Protein AF-A0A928BX60-F1 (afdb_monomer_lite)

Radius of gyration: 21.42 Å; chains: 1; bounding box: 41×22×68 Å

Sequence (84 aa):
MTRETQNTIMVWSAVFMIVVGVALNIAGFIVPPTGEISDSVLWVLAQALIYAGSVFGVKSYIDGRVDDVKRKLIKRGGSNEEDK

Foldseek 3Di:
DDPVVVLVVLLVVLVVLLVVLVVLQVVQCVDPPHPDRPPVSVVSNVVSVVSSCVSVVVSVVVVVVVVVVVVVVVVVVVVVVVVD

Structure (mmCIF, N/CA/C/O backbone):
data_AF-A0A928BX60-F1
#
_entry.id   AF-A0A928BX60-F1
#
loop_
_atom_site.group_PDB
_atom_site.id
_atom_site.type_symbol
_atom_site.label_atom_id
_atom_site.label_alt_id
_atom_site.label_comp_id
_atom_site.label_asym_id
_atom_site.label_entity_id
_atom_site.label_seq_id
_atom_site.pdbx_PDB_ins_code
_atom_site.Cartn_x
_atom_site.Cartn_y
_atom_site.Cartn_z
_atom_site.occupancy
_atom_site.B_iso_or_equiv
_atom_site.auth_seq_id
_atom_site.auth_comp_id
_atom_site.auth_asym_id
_atom_site.auth_atom_id
_atom_site.pdbx_PDB_model_num
ATOM 1 N N . MET A 1 1 ? 17.054 -12.796 -8.042 1.00 47.00 1 MET A N 1
ATOM 2 C CA . MET A 1 1 ? 15.617 -12.582 -7.760 1.00 47.00 1 MET A CA 1
ATOM 3 C C . MET A 1 1 ? 15.043 -11.744 -8.896 1.00 47.00 1 MET A C 1
ATOM 5 O O . MET A 1 1 ? 15.563 -10.666 -9.150 1.00 47.00 1 MET A O 1
ATOM 9 N N . THR A 1 2 ? 14.097 -12.276 -9.669 1.00 51.81 2 THR A N 1
ATOM 10 C CA . THR A 1 2 ? 13.567 -11.644 -10.893 1.00 51.81 2 THR A CA 1
ATOM 11 C C . THR A 1 2 ? 12.713 -10.414 -10.558 1.00 51.81 2 THR A C 1
ATOM 13 O O . THR A 1 2 ? 11.917 -10.452 -9.620 1.00 51.81 2 THR A O 1
ATOM 16 N N . ARG A 1 3 ? 12.887 -9.317 -11.313 1.00 59.81 3 ARG A N 1
ATOM 17 C CA . ARG A 1 3 ? 12.216 -8.015 -11.095 1.00 59.81 3 ARG A CA 1
ATOM 18 C C . ARG A 1 3 ? 10.684 -8.115 -11.063 1.00 59.81 3 ARG A C 1
ATOM 20 O O . ARG A 1 3 ? 10.052 -7.446 -10.253 1.00 59.81 3 ARG A O 1
ATOM 27 N N . GLU A 1 4 ? 10.120 -9.024 -11.853 1.00 62.78 4 GLU A N 1
ATOM 28 C CA . GLU A 1 4 ? 8.686 -9.353 -11.869 1.00 62.78 4 GLU A CA 1
ATOM 29 C C . GLU A 1 4 ? 8.168 -9.794 -10.489 1.00 62.78 4 GLU A C 1
ATOM 31 O O . GLU A 1 4 ? 7.107 -9.362 -10.034 1.00 62.78 4 GLU A O 1
ATOM 36 N N . THR A 1 5 ? 8.958 -10.600 -9.771 1.00 63.91 5 THR A N 1
ATOM 37 C CA . THR A 1 5 ? 8.596 -11.107 -8.441 1.00 63.91 5 THR A CA 1
ATOM 38 C C . THR A 1 5 ? 8.605 -9.979 -7.411 1.00 63.91 5 THR A C 1
ATOM 40 O O . THR A 1 5 ? 7.699 -9.894 -6.592 1.00 63.91 5 THR A O 1
ATOM 43 N N . GLN A 1 6 ? 9.577 -9.059 -7.478 1.00 63.25 6 GLN A N 1
ATOM 44 C CA . GLN A 1 6 ? 9.633 -7.900 -6.575 1.00 63.25 6 GLN A CA 1
ATOM 45 C C . GLN A 1 6 ? 8.461 -6.937 -6.792 1.00 63.25 6 GLN A C 1
ATOM 47 O O . GLN A 1 6 ? 7.877 -6.461 -5.821 1.00 63.25 6 GLN A O 1
ATOM 52 N N . ASN A 1 7 ? 8.086 -6.689 -8.048 1.00 67.88 7 ASN A N 1
ATOM 53 C CA . ASN A 1 7 ? 6.957 -5.822 -8.383 1.00 67.88 7 ASN A CA 1
ATOM 54 C C . ASN A 1 7 ? 5.625 -6.442 -7.930 1.00 67.88 7 ASN A C 1
ATOM 56 O O . ASN A 1 7 ? 4.760 -5.756 -7.390 1.00 67.88 7 ASN A O 1
ATOM 60 N N . THR A 1 8 ? 5.493 -7.762 -8.081 1.00 74.50 8 THR A N 1
ATOM 61 C CA . THR A 1 8 ? 4.336 -8.518 -7.586 1.00 74.50 8 THR A CA 1
ATOM 62 C C . THR A 1 8 ? 4.251 -8.466 -6.063 1.00 74.50 8 THR A C 1
ATOM 64 O O . THR A 1 8 ? 3.185 -8.174 -5.535 1.00 74.50 8 THR A O 1
ATOM 67 N N . ILE A 1 9 ? 5.368 -8.663 -5.353 1.00 79.50 9 ILE A N 1
ATOM 68 C CA . ILE A 1 9 ? 5.413 -8.593 -3.884 1.00 79.50 9 ILE A CA 1
ATOM 69 C C . ILE A 1 9 ? 5.031 -7.195 -3.385 1.00 79.50 9 ILE A C 1
ATOM 71 O O . ILE A 1 9 ? 4.270 -7.101 -2.430 1.00 79.50 9 ILE A O 1
ATOM 75 N N . MET A 1 10 ? 5.495 -6.125 -4.040 1.00 74.62 10 MET A N 1
ATOM 76 C CA . MET A 1 10 ? 5.139 -4.748 -3.670 1.00 74.62 10 MET A CA 1
ATOM 77 C C . MET A 1 10 ? 3.642 -4.460 -3.835 1.00 74.62 10 MET A C 1
ATOM 79 O O . MET A 1 10 ? 3.031 -3.840 -2.967 1.00 74.62 10 MET A O 1
ATOM 83 N N . VAL A 1 11 ? 3.020 -4.941 -4.916 1.00 78.06 11 VAL A N 1
ATOM 84 C CA . VAL A 1 11 ? 1.557 -4.835 -5.065 1.00 78.06 11 VAL A CA 1
ATOM 85 C C . VAL A 1 11 ? 0.854 -5.627 -3.988 1.00 78.06 11 VAL A C 1
ATOM 87 O O . VAL A 1 11 ? -0.072 -5.128 -3.358 1.00 78.06 11 VAL A O 1
ATOM 90 N N . TRP A 1 12 ? 1.292 -6.862 -3.770 1.00 82.62 12 TRP A N 1
ATOM 91 C CA . TRP A 1 12 ? 0.643 -7.756 -2.829 1.00 82.62 12 TRP A CA 1
ATOM 92 C C . TRP A 1 12 ? 0.757 -7.237 -1.390 1.00 82.62 12 TRP A C 1
ATOM 94 O O . TRP A 1 12 ? -0.213 -7.303 -0.640 1.00 82.62 12 TRP A O 1
ATOM 104 N N . SER A 1 13 ? 1.889 -6.626 -1.021 1.00 80.50 13 SER A N 1
ATOM 105 C CA . SER A 1 13 ? 2.063 -5.968 0.276 1.00 80.50 13 SER A CA 1
ATOM 106 C C . SER A 1 13 ? 1.191 -4.720 0.418 1.00 80.50 13 SER A C 1
ATOM 108 O O . SER A 1 13 ? 0.621 -4.506 1.485 1.00 80.50 13 SER A O 1
ATOM 110 N N . ALA A 1 14 ? 1.029 -3.919 -0.641 1.00 77.50 14 ALA A N 1
ATOM 111 C CA . ALA A 1 14 ? 0.129 -2.765 -0.627 1.00 77.50 14 ALA A CA 1
ATOM 112 C C . ALA A 1 14 ? -1.339 -3.187 -0.462 1.00 77.50 14 ALA A C 1
ATOM 114 O O . ALA A 1 14 ? -2.055 -2.619 0.360 1.00 77.50 14 ALA A O 1
ATOM 115 N N . VAL A 1 15 ? -1.774 -4.225 -1.184 1.00 83.00 15 VAL A N 1
ATOM 116 C CA . VAL A 1 15 ? -3.122 -4.798 -1.051 1.00 83.00 15 VAL A CA 1
ATOM 117 C C . VAL A 1 15 ? -3.344 -5.331 0.363 1.00 83.00 15 VAL A C 1
ATOM 119 O O . VAL A 1 15 ? -4.349 -4.999 0.986 1.00 83.00 15 VAL A O 1
ATOM 122 N N . PHE A 1 16 ? -2.393 -6.100 0.900 1.00 87.12 16 PHE A N 1
ATOM 123 C CA . PHE A 1 16 ? -2.466 -6.618 2.265 1.00 87.12 16 PHE A CA 1
ATOM 124 C C . PHE A 1 16 ? -2.596 -5.488 3.296 1.00 87.12 16 PHE A C 1
ATOM 126 O O . PHE A 1 16 ? -3.434 -5.558 4.192 1.00 87.12 16 PHE A O 1
ATOM 133 N N . MET A 1 17 ? -1.830 -4.407 3.134 1.00 81.56 17 MET A N 1
ATOM 134 C CA . MET A 1 17 ? -1.863 -3.263 4.044 1.00 81.56 17 MET A CA 1
ATOM 135 C C . MET A 1 17 ? -3.176 -2.469 3.969 1.00 81.56 17 MET A C 1
ATOM 137 O O . MET A 1 17 ? -3.681 -2.056 5.013 1.00 81.56 17 MET A O 1
ATOM 141 N N . ILE A 1 18 ? -3.782 -2.314 2.781 1.00 83.19 18 ILE A N 1
ATOM 142 C CA . ILE A 1 18 ? -5.140 -1.749 2.653 1.00 83.19 18 ILE A CA 1
ATOM 143 C C . ILE A 1 18 ? -6.145 -2.629 3.396 1.00 83.19 18 ILE A C 1
ATOM 145 O O . ILE A 1 18 ? -6.944 -2.118 4.177 1.00 83.19 18 ILE A O 1
ATOM 149 N N . VAL A 1 19 ? -6.110 -3.943 3.164 1.00 87.88 19 VAL A N 1
AT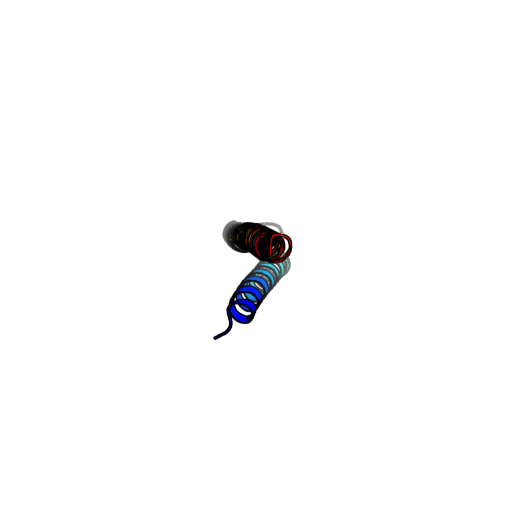OM 150 C CA . VAL A 1 19 ? -7.059 -4.886 3.771 1.00 87.88 19 VAL A CA 1
ATOM 151 C C . VAL A 1 19 ? -6.972 -4.838 5.296 1.00 87.88 19 VAL A C 1
ATOM 153 O O . VAL A 1 19 ? -8.002 -4.757 5.960 1.00 87.88 19 VAL A O 1
ATOM 156 N N . VAL A 1 20 ? -5.759 -4.804 5.853 1.00 85.44 20 VAL A N 1
ATOM 157 C CA . VAL A 1 20 ? -5.539 -4.659 7.300 1.00 85.44 20 VAL A CA 1
ATOM 158 C C . VAL A 1 20 ? -6.053 -3.310 7.817 1.00 85.44 20 VAL A C 1
ATOM 160 O O . VAL A 1 20 ? -6.729 -3.277 8.843 1.00 85.44 20 VAL A O 1
ATOM 163 N N . GLY A 1 21 ? -5.797 -2.206 7.107 1.00 79.50 21 GLY A N 1
ATOM 164 C CA . GLY A 1 21 ? -6.286 -0.876 7.489 1.00 79.50 21 GLY A CA 1
ATOM 165 C C . GLY A 1 21 ? -7.815 -0.776 7.501 1.00 79.50 21 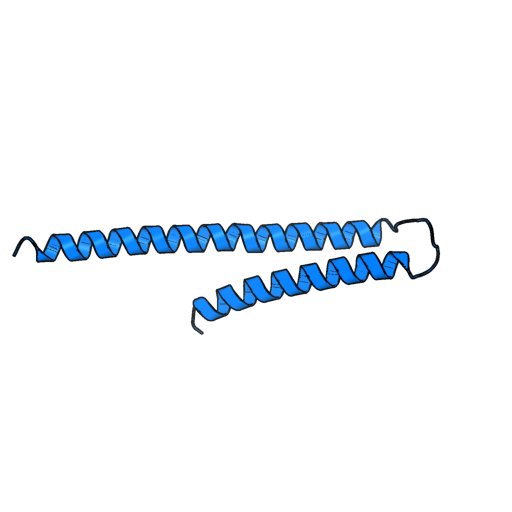GLY A C 1
ATOM 166 O O . GLY A 1 21 ? -8.391 -0.237 8.444 1.00 79.50 21 GLY A O 1
ATOM 167 N N . VAL A 1 22 ? -8.483 -1.352 6.499 1.00 82.19 22 VAL A N 1
ATOM 168 C CA . VAL A 1 22 ? -9.952 -1.408 6.420 1.00 82.19 22 VAL A CA 1
ATOM 169 C C . VAL A 1 22 ? -10.526 -2.323 7.504 1.00 82.19 22 VAL A C 1
ATOM 171 O O . VAL A 1 22 ? -11.492 -1.950 8.164 1.00 82.19 22 VAL A O 1
ATOM 174 N N . ALA A 1 23 ? -9.917 -3.487 7.744 1.00 83.94 23 ALA A N 1
ATOM 175 C CA . ALA A 1 23 ? -10.351 -4.411 8.789 1.00 83.94 23 ALA A CA 1
ATOM 176 C C . ALA A 1 23 ? -10.235 -3.798 10.194 1.00 83.94 23 ALA A C 1
ATOM 178 O O . ALA A 1 23 ? -11.154 -3.942 10.996 1.00 83.94 23 ALA A O 1
ATOM 179 N N . LEU A 1 24 ? -9.149 -3.071 10.481 1.00 75.19 24 LEU A N 1
ATOM 180 C CA . LEU A 1 24 ? -8.977 -2.337 11.739 1.00 75.19 24 LEU A CA 1
ATOM 181 C C . LEU A 1 24 ? -9.975 -1.188 11.880 1.00 75.19 24 LEU A C 1
ATOM 183 O O . LEU A 1 24 ? -10.462 -0.943 12.980 1.00 75.19 24 LEU A O 1
ATOM 187 N N . ASN A 1 25 ? -10.314 -0.511 10.782 1.00 78.44 25 ASN A N 1
ATOM 188 C CA . ASN A 1 25 ? -11.332 0.533 10.795 1.00 78.44 25 ASN A CA 1
ATOM 189 C C . ASN A 1 25 ? -12.718 -0.043 11.138 1.00 78.44 25 ASN A C 1
ATOM 191 O O . ASN A 1 25 ? -13.383 0.454 12.041 1.00 78.44 25 ASN A O 1
ATOM 195 N N . ILE A 1 26 ? -13.095 -1.163 10.511 1.00 77.50 26 ILE A N 1
ATOM 196 C CA . ILE A 1 26 ? -14.336 -1.891 10.815 1.00 77.50 26 ILE A CA 1
ATOM 197 C C . ILE A 1 26 ? -14.328 -2.423 12.257 1.00 77.50 26 ILE A C 1
ATOM 199 O O . ILE A 1 26 ? -15.321 -2.283 12.965 1.00 77.50 26 ILE A O 1
ATOM 203 N N . ALA A 1 27 ? -13.213 -2.986 12.730 1.00 76.12 27 ALA A N 1
ATOM 204 C CA . ALA A 1 27 ? -13.077 -3.445 14.114 1.00 76.12 27 ALA A CA 1
ATOM 205 C C . ALA A 1 27 ? -13.186 -2.292 15.129 1.00 76.12 27 ALA A C 1
ATOM 207 O O . ALA A 1 27 ? -13.759 -2.475 16.202 1.00 76.12 27 ALA A O 1
ATOM 208 N N . GLY A 1 28 ? -12.706 -1.097 14.769 1.00 69.94 28 GLY A N 1
ATOM 209 C CA . GLY A 1 28 ? -12.851 0.128 15.556 1.00 69.94 28 GLY A CA 1
ATOM 210 C C . GLY A 1 28 ? -14.303 0.581 15.731 1.00 69.94 28 GLY A C 1
ATOM 211 O O . GLY A 1 28 ? -14.613 1.209 16.735 1.00 69.94 28 GLY A O 1
ATOM 212 N N . PHE A 1 29 ? -15.206 0.212 14.818 1.00 68.81 29 PHE A N 1
ATOM 213 C CA . PHE A 1 29 ? -16.647 0.434 14.986 1.00 68.81 29 PHE A CA 1
ATOM 214 C C . PHE A 1 29 ? -17.330 -0.611 15.884 1.00 68.81 29 PHE A C 1
ATOM 216 O O . PHE A 1 29 ? -18.419 -0.353 16.394 1.00 68.81 29 PHE A O 1
ATOM 223 N N . ILE A 1 30 ? -16.722 -1.789 16.065 1.00 69.19 30 ILE A N 1
ATOM 224 C CA . ILE A 1 30 ? -17.283 -2.905 16.849 1.00 69.19 30 ILE A CA 1
ATOM 225 C C . ILE A 1 30 ? -16.837 -2.836 18.321 1.00 69.19 30 ILE A C 1
ATOM 227 O O . ILE A 1 30 ? -17.577 -3.261 19.208 1.00 69.19 30 ILE A O 1
ATOM 231 N N . VAL A 1 31 ? -15.640 -2.307 18.601 1.00 65.00 31 VAL A N 1
ATOM 232 C CA . VAL A 1 31 ? -15.100 -2.175 19.964 1.00 65.00 31 VAL A CA 1
ATOM 233 C C . VAL A 1 31 ? -15.656 -0.912 20.653 1.00 65.00 31 VAL A C 1
ATOM 235 O O . VAL A 1 31 ? -15.589 0.169 20.075 1.00 65.00 31 VAL A O 1
ATOM 238 N N . PRO A 1 32 ? -16.193 -1.005 21.888 1.00 58.44 32 PRO A N 1
ATOM 239 C CA . PRO A 1 32 ? -16.678 0.157 22.644 1.00 58.44 32 PRO A CA 1
ATOM 240 C C . PRO A 1 32 ? -15.525 1.124 22.995 1.00 58.44 32 PRO A C 1
ATOM 242 O O . PRO A 1 32 ? -14.440 0.641 23.330 1.00 58.44 32 PRO A O 1
ATOM 245 N N . PRO A 1 33 ? -15.718 2.463 22.988 1.00 57.06 33 PRO A N 1
ATOM 246 C CA . PRO A 1 33 ? -16.980 3.212 22.986 1.00 57.06 33 PRO A CA 1
ATOM 247 C C . PRO A 1 33 ? -17.595 3.386 21.586 1.00 57.06 33 PRO A C 1
ATOM 249 O O . PRO A 1 33 ? -17.038 4.020 20.696 1.00 57.06 33 PRO A O 1
ATOM 252 N N . THR A 1 34 ? -18.798 2.842 21.406 1.00 56.72 34 THR A N 1
ATOM 253 C CA . THR A 1 34 ? -19.590 2.963 20.178 1.00 56.72 34 THR A CA 1
ATOM 254 C C . THR A 1 34 ? -20.086 4.398 20.008 1.00 56.72 34 THR A C 1
ATOM 256 O O . THR A 1 34 ? -20.913 4.854 20.798 1.00 56.72 34 THR A O 1
ATOM 259 N N . GLY A 1 35 ? -19.610 5.091 18.973 1.00 52.34 35 GLY A N 1
ATOM 260 C CA . GLY A 1 35 ? -20.073 6.436 18.607 1.00 52.34 35 GLY A CA 1
ATOM 261 C C . GLY A 1 35 ? -18.959 7.457 18.390 1.00 52.34 35 GLY A C 1
ATOM 262 O O . GLY A 1 35 ? -19.204 8.476 17.751 1.00 52.34 35 GLY A O 1
ATOM 263 N N . GLU A 1 36 ? -17.735 7.164 18.835 1.00 56.44 36 GLU A N 1
ATOM 264 C CA . GLU A 1 36 ? -16.563 8.002 18.584 1.00 56.44 36 GLU A CA 1
ATOM 265 C C . GLU A 1 36 ? -15.570 7.242 17.711 1.00 56.44 36 GLU A C 1
ATOM 267 O O . GLU A 1 36 ? -14.984 6.238 18.116 1.00 56.44 36 GLU A O 1
ATOM 272 N N . ILE A 1 37 ? -15.374 7.721 16.484 1.00 61.59 37 ILE A N 1
ATOM 273 C CA . ILE A 1 37 ? -14.269 7.234 15.670 1.00 61.59 37 ILE A CA 1
ATOM 274 C C . ILE A 1 37 ? -12.990 7.759 16.318 1.00 61.59 37 ILE A C 1
ATOM 276 O O . ILE A 1 37 ? -12.725 8.957 16.280 1.00 61.59 37 ILE A O 1
ATOM 280 N N . SER A 1 38 ? -12.212 6.874 16.939 1.00 66.00 38 SER A N 1
ATOM 281 C CA . SER A 1 38 ? -10.940 7.267 17.542 1.00 66.00 38 SER A CA 1
ATOM 282 C C . SER A 1 38 ? -10.016 7.840 16.464 1.00 66.00 38 SER A C 1
ATOM 284 O O . SER A 1 38 ? -9.735 7.164 15.467 1.00 66.00 38 SER A O 1
ATOM 286 N N . ASP A 1 39 ? -9.512 9.059 16.683 1.00 72.44 39 ASP A N 1
ATOM 287 C CA . ASP A 1 39 ? -8.566 9.741 15.784 1.00 72.44 39 ASP A CA 1
ATOM 288 C C . ASP A 1 39 ? -7.393 8.834 15.383 1.00 72.44 39 ASP A C 1
ATOM 290 O O . ASP A 1 39 ? -6.941 8.843 14.239 1.00 72.44 39 ASP A O 1
ATOM 294 N N . SER A 1 40 ? -6.951 7.968 16.296 1.00 77.00 40 SER A N 1
ATOM 295 C CA . SER A 1 40 ? -5.886 6.990 16.070 1.00 77.00 40 SER A CA 1
ATOM 296 C C . SER A 1 40 ? -6.201 5.995 14.945 1.00 77.00 40 SER A C 1
ATOM 298 O O . SER A 1 40 ? -5.320 5.645 14.162 1.00 77.00 40 SER A O 1
ATOM 300 N N . VAL A 1 41 ? -7.451 5.537 14.826 1.00 75.50 41 VAL A N 1
ATOM 301 C CA . VAL A 1 41 ? -7.870 4.564 13.800 1.00 75.50 41 VAL A CA 1
ATOM 302 C C . VAL A 1 41 ? -8.002 5.245 12.440 1.00 75.50 41 VAL A C 1
ATOM 304 O O . VAL A 1 41 ? -7.583 4.693 11.420 1.00 75.50 41 VAL A O 1
ATOM 307 N N . LEU A 1 42 ? -8.531 6.471 12.427 1.00 81.06 42 LEU A N 1
ATOM 308 C CA . LEU A 1 42 ? -8.608 7.303 11.228 1.00 81.06 42 LEU A CA 1
ATOM 309 C C . LEU A 1 42 ? -7.211 7.642 10.696 1.00 81.06 42 LEU A C 1
ATOM 311 O O . LEU A 1 42 ? -6.968 7.555 9.493 1.00 81.06 42 LEU A O 1
ATOM 315 N N . TRP A 1 43 ? -6.274 7.939 11.597 1.00 82.50 43 TRP A N 1
ATOM 316 C CA . TRP A 1 43 ? -4.875 8.195 11.272 1.00 82.50 43 TRP A CA 1
ATOM 317 C C . TRP A 1 43 ? -4.177 6.970 10.669 1.00 82.50 43 TRP A C 1
ATOM 319 O O . TRP A 1 43 ? -3.510 7.083 9.640 1.00 82.50 43 TRP A O 1
ATOM 329 N N . VAL A 1 44 ? -4.363 5.781 11.254 1.00 81.81 44 VAL A N 1
ATOM 330 C CA . VAL A 1 44 ? -3.790 4.531 10.723 1.00 81.81 44 VAL A CA 1
ATOM 331 C C . VAL A 1 44 ? -4.380 4.182 9.355 1.00 81.81 44 VAL A C 1
ATOM 333 O O . VAL A 1 44 ? -3.637 3.790 8.453 1.00 81.81 44 VAL A O 1
ATOM 336 N N . LEU A 1 45 ? -5.686 4.383 9.156 1.00 82.94 45 LEU A N 1
ATOM 337 C CA . LEU A 1 45 ? -6.312 4.210 7.846 1.00 82.94 45 LEU A CA 1
ATOM 338 C C . LEU A 1 45 ? -5.734 5.197 6.820 1.00 82.94 45 LEU A C 1
ATOM 340 O O . LEU A 1 45 ? -5.376 4.787 5.717 1.00 82.94 45 LEU A O 1
ATOM 344 N N . ALA A 1 46 ? -5.586 6.475 7.181 1.00 86.94 46 ALA A N 1
ATOM 345 C CA . ALA A 1 46 ? -4.993 7.485 6.306 1.00 86.94 46 ALA A CA 1
ATOM 346 C C . ALA A 1 46 ? -3.559 7.111 5.898 1.00 86.94 46 ALA A C 1
ATOM 348 O O . ALA A 1 46 ? -3.209 7.189 4.721 1.00 86.94 46 ALA A O 1
ATOM 349 N N . GLN A 1 47 ? -2.746 6.627 6.840 1.00 85.12 47 GLN A N 1
ATOM 350 C CA . GLN A 1 47 ? -1.39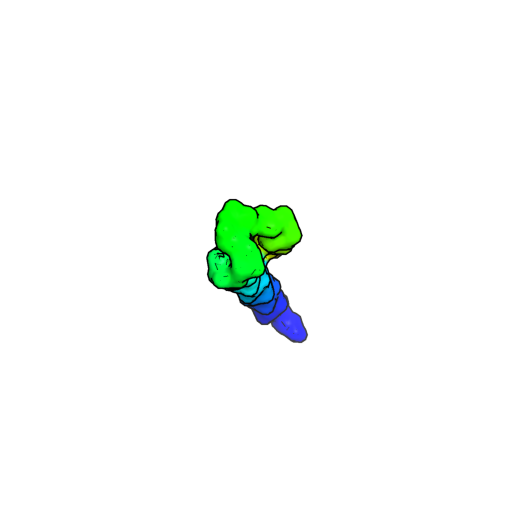4 6.137 6.560 1.00 85.12 47 GLN A CA 1
ATOM 351 C C . GLN A 1 47 ? -1.399 4.917 5.628 1.00 85.12 47 GLN A C 1
ATOM 353 O O . GLN A 1 47 ? -0.596 4.860 4.695 1.00 85.12 47 GLN A O 1
ATOM 358 N N . ALA A 1 48 ? -2.325 3.973 5.818 1.00 86.44 48 ALA A N 1
ATOM 359 C CA . ALA A 1 48 ? -2.477 2.825 4.925 1.00 86.44 48 ALA A CA 1
ATOM 360 C C . ALA A 1 48 ? -2.858 3.252 3.495 1.00 86.44 48 ALA A C 1
ATOM 362 O O . ALA A 1 48 ? -2.292 2.735 2.530 1.00 86.44 48 ALA A O 1
ATOM 363 N N . LEU A 1 49 ? -3.754 4.236 3.347 1.00 84.88 49 LEU A N 1
ATOM 364 C CA . LEU A 1 49 ? -4.133 4.801 2.048 1.00 84.88 49 LEU A CA 1
ATOM 365 C C . LEU A 1 49 ? -2.962 5.522 1.370 1.00 84.88 49 LEU A C 1
ATOM 367 O O . LEU A 1 49 ? -2.734 5.314 0.179 1.00 84.88 49 LEU A O 1
ATOM 371 N N . ILE A 1 50 ? -2.200 6.335 2.109 1.00 89.69 50 ILE A N 1
ATOM 372 C CA . ILE A 1 50 ? -1.018 7.042 1.585 1.00 89.69 50 ILE A CA 1
ATOM 373 C C . ILE A 1 50 ? 0.039 6.043 1.114 1.00 89.69 50 ILE A C 1
ATOM 375 O O . ILE A 1 50 ? 0.577 6.184 0.012 1.00 89.69 50 ILE A O 1
ATOM 379 N N . TYR A 1 51 ? 0.321 5.018 1.922 1.00 85.81 51 TYR A N 1
ATOM 380 C CA . TYR A 1 51 ? 1.274 3.970 1.570 1.00 85.81 51 TYR A CA 1
ATOM 381 C C . TYR A 1 51 ? 0.841 3.238 0.300 1.00 85.81 51 TYR A C 1
ATOM 383 O O . TYR A 1 51 ? 1.613 3.134 -0.654 1.00 85.81 51 TYR A O 1
ATOM 391 N N . ALA A 1 52 ? -0.413 2.789 0.246 1.00 84.81 52 ALA A N 1
ATOM 392 C CA . ALA A 1 52 ? -0.900 2.059 -0.908 1.00 84.81 52 ALA A CA 1
ATOM 393 C C . ALA A 1 52 ? -0.942 2.928 -2.171 1.00 84.81 52 ALA A C 1
ATOM 395 O O . ALA A 1 52 ? -0.459 2.498 -3.217 1.00 84.81 52 ALA A O 1
ATOM 396 N N . GLY A 1 53 ? -1.426 4.170 -2.075 1.00 85.38 53 GLY A N 1
ATOM 397 C CA . GLY A 1 53 ? -1.418 5.124 -3.184 1.00 85.38 53 GLY A CA 1
ATOM 398 C C . GLY A 1 53 ? -0.009 5.381 -3.728 1.00 85.38 53 GLY A C 1
ATOM 399 O O . GLY A 1 53 ? 0.190 5.398 -4.942 1.00 85.38 53 GLY A O 1
ATOM 400 N N . SER A 1 54 ? 0.986 5.485 -2.844 1.00 88.12 54 SER A N 1
ATOM 401 C CA . SER A 1 54 ? 2.389 5.675 -3.230 1.00 88.12 54 SER A CA 1
ATOM 402 C C . SER A 1 54 ? 2.954 4.458 -3.966 1.00 88.12 54 SER A C 1
ATOM 404 O O . SER A 1 54 ? 3.570 4.599 -5.024 1.00 88.12 54 SER A O 1
ATOM 406 N N . VAL A 1 55 ? 2.711 3.251 -3.450 1.00 82.94 55 VAL A N 1
ATOM 407 C CA . VAL A 1 55 ? 3.206 2.004 -4.053 1.00 82.94 55 VAL A CA 1
ATOM 408 C C . VAL A 1 55 ? 2.548 1.746 -5.411 1.00 82.94 55 VAL A C 1
ATOM 410 O O . VAL A 1 55 ? 3.240 1.433 -6.382 1.00 82.94 55 VAL A O 1
ATOM 413 N N . PHE A 1 56 ? 1.231 1.935 -5.518 1.00 80.75 56 PHE A N 1
ATOM 414 C CA . PHE A 1 56 ? 0.513 1.780 -6.785 1.00 80.75 56 PHE A CA 1
ATOM 415 C C . PHE A 1 56 ? 0.918 2.836 -7.822 1.00 80.75 56 PHE A C 1
ATOM 417 O O . PHE A 1 56 ? 1.142 2.489 -8.984 1.00 80.75 56 PHE A O 1
ATOM 424 N N . GLY A 1 57 ? 1.068 4.101 -7.415 1.00 83.06 57 GLY A N 1
ATOM 425 C CA . GLY A 1 57 ? 1.475 5.187 -8.308 1.00 83.06 57 GLY A CA 1
ATOM 426 C C . GLY A 1 57 ? 2.870 4.974 -8.898 1.00 83.06 57 GLY A C 1
ATOM 427 O O . GLY A 1 57 ? 3.055 5.065 -10.113 1.00 83.06 57 GLY A O 1
ATOM 428 N N . VAL A 1 58 ? 3.845 4.611 -8.058 1.00 82.94 58 VAL A N 1
ATOM 429 C CA . VAL A 1 58 ? 5.218 4.325 -8.504 1.00 82.94 58 VAL A CA 1
ATOM 430 C C . VAL A 1 58 ? 5.256 3.099 -9.412 1.00 82.94 58 VAL A C 1
ATOM 432 O O . VAL A 1 58 ? 5.918 3.130 -10.450 1.00 82.94 58 VAL A O 1
ATOM 435 N N . LYS A 1 59 ? 4.509 2.040 -9.083 1.00 78.75 59 LYS A N 1
ATOM 436 C CA . LYS A 1 59 ? 4.464 0.843 -9.924 1.00 78.75 59 LYS A CA 1
ATOM 437 C C . LYS A 1 59 ? 3.904 1.126 -11.316 1.00 78.75 59 LYS A C 1
ATOM 439 O O . LYS A 1 59 ? 4.532 0.747 -12.300 1.00 78.75 59 LYS A O 1
ATOM 444 N N . SER A 1 60 ? 2.767 1.819 -11.414 1.00 79.31 60 SER A N 1
ATOM 445 C CA . SER A 1 60 ? 2.175 2.158 -12.715 1.00 79.31 60 SER A CA 1
ATOM 446 C C . SER A 1 60 ? 3.104 3.037 -13.554 1.00 79.31 60 SER A C 1
ATOM 448 O O . SER A 1 60 ? 3.160 2.882 -14.774 1.00 79.31 60 SER A O 1
ATOM 450 N N . TYR A 1 61 ? 3.842 3.948 -12.914 1.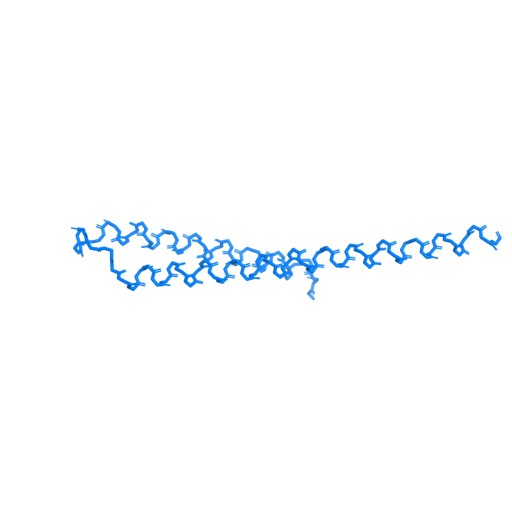00 83.88 61 TYR A N 1
ATOM 451 C CA . TYR A 1 61 ? 4.824 4.788 -13.594 1.00 83.88 61 TYR A CA 1
ATOM 452 C C . TYR A 1 61 ? 5.993 3.967 -14.155 1.00 83.88 61 TYR A C 1
ATOM 454 O O . TYR A 1 61 ? 6.390 4.152 -15.307 1.00 83.88 61 TYR A O 1
ATOM 462 N N . ILE A 1 62 ? 6.533 3.042 -13.356 1.00 82.94 62 ILE A N 1
ATOM 463 C CA . ILE A 1 62 ? 7.642 2.176 -13.767 1.00 82.94 62 ILE A CA 1
ATOM 464 C C . ILE A 1 62 ? 7.210 1.255 -14.908 1.00 82.94 62 ILE A C 1
ATOM 466 O O . ILE A 1 62 ? 7.917 1.193 -15.912 1.00 82.94 62 ILE A O 1
ATOM 470 N N . ASP A 1 63 ? 6.056 0.596 -14.791 1.00 81.19 63 ASP A N 1
ATOM 471 C CA . ASP A 1 63 ? 5.553 -0.334 -15.808 1.00 81.19 63 ASP A CA 1
ATOM 472 C C . ASP A 1 63 ? 5.367 0.393 -17.155 1.00 81.19 63 ASP A C 1
ATOM 474 O O . ASP A 1 63 ? 5.909 -0.032 -18.178 1.00 81.19 63 ASP A O 1
ATOM 478 N N . GLY A 1 64 ? 4.737 1.575 -17.139 1.00 84.25 64 GLY A N 1
ATOM 479 C CA . GLY A 1 64 ? 4.587 2.405 -18.337 1.00 84.25 64 GLY A CA 1
ATOM 480 C C . GLY A 1 64 ? 5.926 2.843 -18.939 1.00 84.25 64 GLY A C 1
ATOM 481 O O . GLY A 1 64 ? 6.098 2.837 -20.159 1.00 84.25 64 GLY A O 1
ATOM 482 N N . ARG A 1 65 ? 6.917 3.183 -18.102 1.00 86.62 65 ARG A N 1
ATOM 483 C CA . ARG A 1 65 ? 8.236 3.612 -18.583 1.00 86.62 65 ARG A CA 1
ATOM 484 C C . ARG A 1 65 ? 9.047 2.462 -19.173 1.00 86.62 65 ARG A C 1
ATOM 486 O O . ARG A 1 65 ? 9.751 2.666 -20.164 1.00 86.62 65 ARG A O 1
ATOM 493 N N . VAL A 1 66 ? 8.956 1.274 -18.582 1.00 86.44 66 VAL A N 1
ATOM 494 C CA . VAL A 1 66 ? 9.621 0.061 -19.069 1.00 86.44 66 VAL A CA 1
ATOM 495 C C . VAL A 1 66 ? 9.048 -0.350 -20.425 1.00 86.44 66 VAL A C 1
ATOM 497 O O . VAL A 1 66 ? 9.823 -0.635 -21.340 1.00 86.44 66 VAL A O 1
ATOM 500 N N . ASP A 1 67 ? 7.729 -0.281 -20.600 1.00 85.94 67 ASP A N 1
ATOM 501 C CA . ASP A 1 67 ? 7.071 -0.569 -21.878 1.00 85.94 67 ASP A CA 1
ATOM 502 C C . ASP A 1 67 ? 7.475 0.411 -22.983 1.00 85.94 67 ASP A C 1
ATOM 504 O O . ASP A 1 67 ? 7.714 0.013 -24.128 1.00 85.94 67 ASP A O 1
ATOM 508 N N . ASP A 1 68 ? 7.606 1.692 -22.644 1.00 88.75 68 ASP A N 1
ATOM 509 C CA . ASP A 1 68 ? 8.063 2.736 -23.561 1.00 88.75 68 ASP A CA 1
ATOM 510 C C . ASP A 1 68 ? 9.498 2.495 -24.043 1.00 88.75 68 ASP A C 1
ATOM 512 O O . ASP A 1 68 ? 9.805 2.605 -25.235 1.00 88.75 68 ASP A O 1
ATOM 516 N N . VAL A 1 69 ? 10.394 2.135 -23.121 1.00 90.00 69 VAL A N 1
ATOM 517 C CA . VAL A 1 69 ? 11.786 1.806 -23.448 1.00 90.00 69 VAL A CA 1
ATOM 518 C C . VAL A 1 69 ? 11.842 0.533 -24.291 1.00 90.00 69 VAL A C 1
ATOM 520 O O . VAL A 1 69 ? 12.526 0.514 -25.316 1.00 90.00 69 VAL A O 1
ATOM 523 N N . LYS A 1 70 ? 11.076 -0.501 -23.926 1.00 89.69 70 LYS A N 1
ATOM 524 C CA . LYS A 1 70 ? 11.000 -1.765 -24.669 1.00 89.69 70 LYS A CA 1
ATOM 525 C C . LYS A 1 70 ? 10.516 -1.543 -26.103 1.00 89.69 70 LYS A C 1
ATOM 527 O O . LYS A 1 70 ? 11.145 -2.039 -27.035 1.00 89.69 70 LYS A O 1
ATOM 532 N N . ARG A 1 71 ? 9.477 -0.723 -26.306 1.00 91.06 71 ARG A N 1
ATOM 533 C CA . ARG A 1 71 ? 8.995 -0.339 -27.645 1.00 91.06 71 ARG A CA 1
ATOM 534 C C . ARG A 1 71 ? 10.054 0.390 -28.469 1.00 91.06 71 ARG A C 1
ATOM 536 O O . ARG A 1 71 ? 10.221 0.074 -29.645 1.00 91.06 71 ARG A O 1
ATOM 543 N N . LYS A 1 72 ? 10.794 1.334 -27.874 1.00 89.81 72 LYS A N 1
ATOM 544 C CA . LYS A 1 72 ? 11.867 2.063 -28.578 1.00 89.81 72 LYS A CA 1
ATOM 545 C C . LYS A 1 72 ? 13.018 1.153 -29.004 1.00 89.81 72 LYS A C 1
ATOM 547 O O . LYS A 1 72 ? 13.569 1.354 -30.084 1.00 89.81 72 LYS A O 1
ATOM 552 N N . LEU A 1 73 ? 13.372 0.169 -28.178 1.00 90.12 73 LE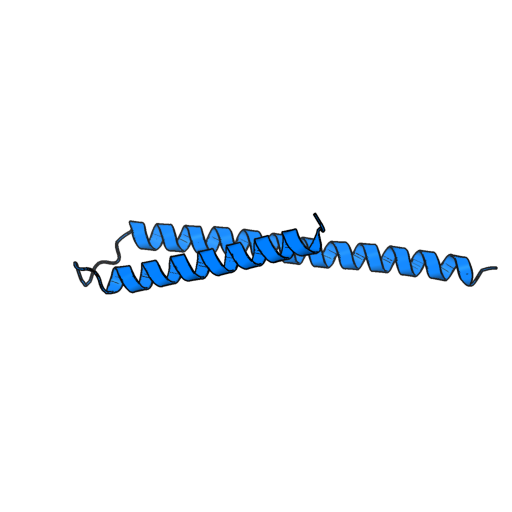U A N 1
ATOM 553 C CA . LEU A 1 73 ? 14.409 -0.811 -28.505 1.00 90.12 73 LEU A CA 1
ATOM 554 C C . LEU A 1 73 ? 13.964 -1.759 -29.622 1.00 90.12 73 LEU A C 1
ATOM 556 O O . LEU A 1 73 ? 14.710 -1.932 -30.579 1.00 90.12 73 LEU A O 1
ATOM 560 N N . ILE A 1 74 ? 12.742 -2.299 -29.551 1.00 90.62 74 ILE A N 1
ATOM 561 C CA . ILE A 1 74 ? 12.189 -3.170 -30.604 1.00 90.62 74 ILE A CA 1
ATOM 562 C C . ILE A 1 74 ? 12.111 -2.419 -31.940 1.00 90.62 74 ILE A C 1
ATOM 564 O O . ILE A 1 74 ? 12.537 -2.943 -32.963 1.00 90.62 74 ILE A O 1
ATOM 568 N N . LYS A 1 75 ? 11.647 -1.161 -31.929 1.00 88.12 75 LYS A N 1
ATOM 569 C CA . LYS A 1 75 ? 11.570 -0.332 -33.139 1.00 88.12 75 LYS A CA 1
ATOM 570 C C . LYS A 1 75 ? 12.948 -0.063 -33.761 1.00 88.12 75 LYS A C 1
ATOM 572 O O . LYS A 1 75 ? 13.074 -0.118 -34.975 1.00 88.12 75 LYS A O 1
ATOM 577 N N . ARG A 1 76 ? 13.984 0.196 -32.950 1.00 84.75 76 ARG A N 1
ATOM 578 C CA . ARG A 1 76 ? 15.369 0.364 -33.444 1.00 84.75 76 ARG A CA 1
ATOM 579 C C . ARG A 1 76 ? 15.992 -0.937 -33.945 1.00 84.75 76 ARG A C 1
ATOM 581 O O . ARG A 1 76 ? 16.771 -0.879 -34.885 1.00 84.75 76 ARG A O 1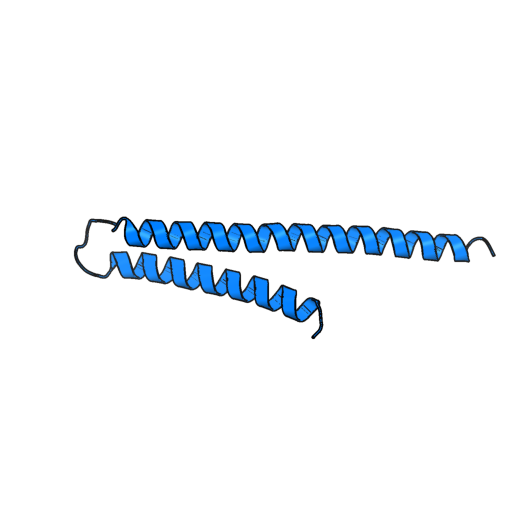
ATOM 588 N N . GLY A 1 77 ? 15.674 -2.072 -33.323 1.00 78.69 77 GLY A N 1
ATOM 589 C CA . GLY A 1 77 ? 16.134 -3.385 -33.778 1.00 78.69 77 GLY A CA 1
ATOM 590 C C . GLY A 1 77 ? 15.583 -3.732 -35.160 1.00 78.69 77 GLY A C 1
ATOM 591 O O . GLY A 1 77 ? 16.359 -4.068 -36.042 1.00 78.69 77 GLY A O 1
ATOM 592 N N . GLY A 1 78 ? 14.275 -3.540 -35.372 1.00 69.62 78 GLY A N 1
ATOM 593 C CA . GLY A 1 78 ? 13.634 -3.799 -36.667 1.00 69.62 78 GLY A CA 1
ATOM 594 C C . GLY A 1 78 ? 14.123 -2.887 -37.798 1.00 69.62 78 GLY A C 1
ATOM 595 O O . GLY A 1 78 ? 14.364 -3.364 -38.898 1.00 69.62 78 GLY A O 1
ATOM 596 N N . SER A 1 79 ? 14.362 -1.596 -37.528 1.00 62.84 79 SER A N 1
ATOM 597 C CA . SER A 1 79 ? 14.879 -0.677 -38.557 1.00 62.84 79 SER A CA 1
ATOM 598 C C . SER A 1 79 ? 16.312 -0.979 -39.012 1.00 62.84 79 SER A C 1
ATOM 600 O O . SER A 1 79 ? 16.677 -0.570 -40.104 1.00 62.84 79 SER A O 1
ATOM 602 N N . ASN A 1 80 ? 17.124 -1.677 -38.212 1.00 65.44 80 ASN A N 1
ATOM 603 C CA . ASN A 1 80 ? 18.476 -2.079 -38.624 1.00 65.44 80 ASN A CA 1
ATOM 604 C C . ASN A 1 80 ? 18.488 -3.356 -39.485 1.00 65.44 80 ASN A C 1
ATOM 606 O O . ASN A 1 80 ? 19.530 -3.687 -40.046 1.00 65.44 80 ASN A O 1
ATOM 610 N N . GLU A 1 81 ? 17.371 -4.085 -39.553 1.00 61.84 81 GLU A N 1
ATOM 611 C CA . GLU A 1 81 ? 17.250 -5.349 -40.291 1.00 61.84 81 GLU A CA 1
ATOM 612 C C . GLU A 1 81 ? 16.579 -5.164 -41.662 1.00 61.84 81 GLU A C 1
ATOM 614 O O . GLU A 1 81 ? 16.823 -5.959 -42.560 1.00 61.84 81 GLU A O 1
ATOM 619 N N . GLU A 1 82 ? 15.800 -4.092 -41.855 1.00 58.38 82 GLU A N 1
ATOM 620 C CA . GLU A 1 82 ? 15.209 -3.724 -43.158 1.00 58.38 82 GLU A CA 1
ATOM 621 C C . GLU A 1 82 ? 16.175 -2.966 -44.093 1.00 58.38 82 GLU A C 1
ATOM 623 O O . GLU A 1 82 ? 15.876 -2.809 -45.273 1.00 58.38 82 GLU A O 1
ATOM 628 N N . ASP A 1 83 ? 17.328 -2.511 -43.590 1.00 56.44 83 ASP A N 1
ATOM 629 C CA . ASP A 1 83 ? 18.317 -1.709 -44.339 1.00 56.44 83 ASP A CA 1
ATOM 630 C C . ASP A 1 83 ? 19.544 -2.539 -44.794 1.00 56.44 83 ASP A C 1
ATOM 632 O O . ASP A 1 83 ? 20.624 -1.993 -45.036 1.00 56.44 83 ASP A O 1
ATOM 636 N N . LYS A 1 84 ? 19.417 -3.877 -44.858 1.00 48.44 84 LYS A N 1
ATOM 637 C CA . LYS A 1 84 ? 20.507 -4.804 -45.212 1.00 48.44 84 LYS A CA 1
ATOM 638 C C . LYS A 1 84 ? 20.141 -5.785 -46.324 1.00 48.44 84 LYS A C 1
ATOM 640 O O . LYS A 1 84 ? 19.024 -6.339 -46.288 1.00 48.44 84 LYS A O 1
#

Secondary structure (DSSP, 8-state):
--HHHHHHHHHHHHHHHHHHHHHHHHHHHHSSSTT---HHHHHHHHHHHHHHHHHHHHHHHHHHHHHHHHHHHHHHHHHTTTT-

pLDDT: mean 76.43, std 11.4, range [47.0, 91.06]